Protein AF-A0A8B5XIN4-F1 (afdb_monomer_lite)

Radius of gyration: 17.88 Å; chains: 1; bounding box: 42×52×41 Å

Foldseek 3Di:
DDDDPPPDPDPPLPQQLLLCVLVVLCVVVVHDLVRLCVQLVHDSVVNVCSNRSNDDDDPVSLQSSCVVSVHHSVVSVVSRVVLVVLLVLVVVLVVVDPDDPVCSVVLNVDRSVSSVVVSVVSVVVVD

Structure (mmCIF, N/CA/C/O backbone):
data_AF-A0A8B5XIN4-F1
#
_entry.id   AF-A0A8B5XIN4-F1
#
loop_
_atom_site.group_PDB
_atom_site.id
_atom_site.type_symbol
_atom_site.label_atom_id
_atom_site.label_alt_id
_atom_site.label_comp_id
_atom_site.label_asym_id
_atom_site.label_entity_id
_atom_site.label_seq_id
_atom_site.pdbx_PDB_ins_code
_atom_site.Cartn_x
_atom_site.Cartn_y
_atom_site.Cartn_z
_atom_site.occupancy
_atom_site.B_iso_or_equiv
_atom_site.auth_seq_id
_atom_site.auth_comp_id
_atom_site.auth_asym_id
_atom_site.auth_atom_id
_atom_site.pdbx_PDB_model_num
ATOM 1 N N . MET A 1 1 ? 25.934 36.006 -6.107 1.00 45.44 1 MET A N 1
ATOM 2 C CA . MET A 1 1 ? 24.508 35.811 -6.444 1.00 45.44 1 MET A CA 1
ATOM 3 C C . MET A 1 1 ? 24.401 35.165 -7.816 1.00 45.44 1 MET A C 1
ATOM 5 O O . MET A 1 1 ? 24.493 35.881 -8.795 1.00 45.44 1 MET A O 1
ATOM 9 N N . VAL A 1 2 ? 24.208 33.847 -7.884 1.00 37.09 2 VAL A N 1
ATOM 10 C CA . VAL A 1 2 ? 23.454 33.184 -8.962 1.00 37.09 2 VAL A CA 1
ATOM 11 C C . VAL A 1 2 ? 22.809 31.966 -8.305 1.00 37.09 2 VAL A C 1
ATOM 13 O O . VAL A 1 2 ? 23.477 30.979 -8.019 1.00 37.09 2 VAL A O 1
ATOM 16 N N . GLY A 1 3 ? 21.529 32.091 -7.958 1.00 33.44 3 GLY A N 1
ATOM 17 C CA . GLY A 1 3 ? 20.724 30.980 -7.469 1.00 33.44 3 GLY A CA 1
ATOM 18 C C . GLY A 1 3 ? 20.340 30.102 -8.649 1.00 33.44 3 GLY A C 1
ATOM 19 O O . GLY A 1 3 ? 19.432 30.443 -9.407 1.00 33.44 3 GLY A O 1
ATOM 20 N N . THR A 1 4 ? 21.032 28.981 -8.818 1.00 37.41 4 THR A N 1
ATOM 21 C CA . THR A 1 4 ? 20.554 27.904 -9.676 1.00 37.41 4 THR A CA 1
ATOM 22 C C . THR A 1 4 ? 19.316 27.318 -9.006 1.00 37.41 4 THR A C 1
ATOM 24 O O . THR A 1 4 ? 19.356 26.800 -7.891 1.00 37.41 4 THR A O 1
ATOM 27 N N . ARG A 1 5 ? 18.163 27.490 -9.660 1.00 34.62 5 ARG A N 1
ATOM 28 C CA . ARG A 1 5 ? 16.897 26.894 -9.241 1.00 34.62 5 ARG A CA 1
ATOM 29 C C . ARG A 1 5 ? 17.083 25.382 -9.227 1.00 34.62 5 ARG A C 1
ATOM 31 O O . ARG A 1 5 ? 17.077 24.752 -10.279 1.00 34.62 5 ARG A O 1
ATOM 38 N N . SER A 1 6 ? 17.260 24.837 -8.026 1.00 32.84 6 SER A N 1
ATOM 39 C CA . SER A 1 6 ? 17.120 23.418 -7.738 1.00 32.84 6 SER A CA 1
ATOM 40 C C . SER A 1 6 ? 15.778 22.984 -8.318 1.00 32.84 6 SER A C 1
ATOM 42 O O . SER A 1 6 ? 14.722 23.435 -7.860 1.00 32.84 6 SER A O 1
ATOM 44 N N . ALA A 1 7 ? 15.822 22.219 -9.411 1.00 38.12 7 ALA A N 1
ATOM 45 C CA . ALA A 1 7 ? 14.653 21.555 -9.952 1.00 38.12 7 ALA A CA 1
ATOM 46 C C . ALA A 1 7 ? 14.047 20.784 -8.784 1.00 38.12 7 ALA A C 1
ATOM 48 O O . ALA A 1 7 ? 14.698 19.902 -8.226 1.00 38.12 7 ALA A O 1
ATOM 49 N N . LYS A 1 8 ? 12.864 21.220 -8.339 1.00 33.62 8 LYS A N 1
ATOM 50 C CA . LYS A 1 8 ? 12.161 20.643 -7.200 1.00 33.62 8 LYS A CA 1
ATOM 51 C C . LYS A 1 8 ? 12.097 19.137 -7.413 1.00 33.62 8 LYS A C 1
ATOM 53 O O . LYS A 1 8 ? 11.330 18.664 -8.245 1.00 33.62 8 LYS A O 1
ATOM 58 N N . GLN A 1 9 ? 12.910 18.416 -6.651 1.00 37.78 9 GLN A N 1
ATOM 59 C CA . GLN A 1 9 ? 12.669 17.027 -6.321 1.00 37.78 9 GLN A CA 1
ATOM 60 C C . GLN A 1 9 ? 11.256 17.015 -5.733 1.00 37.78 9 GLN A C 1
ATOM 62 O O . GLN A 1 9 ? 11.026 17.550 -4.646 1.00 37.78 9 GLN A O 1
ATOM 67 N N . GLY A 1 10 ? 10.278 16.556 -6.517 1.00 31.50 10 GLY A N 1
ATOM 68 C CA . GLY A 1 10 ? 8.952 16.280 -5.985 1.00 31.50 10 GLY A CA 1
ATOM 69 C C . GLY A 1 10 ? 9.133 15.274 -4.851 1.00 31.50 10 GLY A C 1
ATOM 70 O O . GLY A 1 10 ? 9.966 14.375 -4.997 1.00 31.50 10 GLY A O 1
ATOM 71 N N . PRO A 1 11 ? 8.447 15.445 -3.709 1.00 36.75 11 PRO A N 1
ATOM 72 C CA . PRO A 1 11 ? 8.593 14.515 -2.606 1.00 36.75 11 PRO A CA 1
ATOM 73 C C . PRO A 1 11 ? 8.284 13.132 -3.152 1.00 36.75 11 PRO A C 1
ATOM 75 O O . PRO A 1 11 ? 7.326 12.979 -3.906 1.00 36.75 11 PRO A O 1
ATOM 78 N N . THR A 1 12 ? 9.125 12.169 -2.799 1.00 38.59 12 THR A N 1
ATOM 79 C CA . THR A 1 12 ? 8.891 10.741 -2.926 1.00 38.59 12 THR A CA 1
ATOM 80 C C . THR A 1 12 ? 7.396 10.465 -2.777 1.00 38.59 12 THR A C 1
ATOM 82 O O . THR A 1 12 ? 6.878 10.394 -1.661 1.00 38.59 12 THR A O 1
ATOM 85 N N . GLU A 1 13 ? 6.669 10.325 -3.888 1.00 45.97 13 GLU A N 1
ATOM 86 C CA . GLU A 1 13 ? 5.446 9.543 -3.873 1.00 45.97 13 GLU A CA 1
ATOM 87 C C . GLU A 1 13 ? 5.960 8.130 -3.658 1.00 45.97 13 GLU A C 1
ATOM 89 O O . GLU A 1 13 ? 6.193 7.376 -4.599 1.00 45.97 13 GLU A O 1
ATOM 94 N N . VAL A 1 14 ? 6.247 7.799 -2.395 1.00 48.91 14 VAL A N 1
ATOM 95 C CA . VAL A 1 14 ? 6.294 6.420 -1.952 1.00 48.91 14 VAL A CA 1
ATOM 96 C C . VAL A 1 14 ? 4.945 5.903 -2.414 1.00 48.91 14 VAL A C 1
ATOM 98 O O . VAL A 1 14 ? 3.920 6.267 -1.841 1.00 48.91 14 VAL A O 1
ATOM 101 N N . ARG A 1 15 ? 4.906 5.173 -3.528 1.00 53.66 15 ARG A N 1
ATOM 102 C CA . ARG A 1 15 ? 3.710 4.456 -3.952 1.00 53.66 15 ARG A CA 1
ATOM 103 C C . ARG A 1 15 ? 3.565 3.361 -2.924 1.00 53.66 15 ARG A C 1
ATOM 105 O O . ARG A 1 15 ? 4.134 2.286 -3.076 1.00 53.66 15 ARG A O 1
ATOM 112 N N . GLN A 1 16 ? 2.936 3.717 -1.811 1.00 63.34 16 GLN A N 1
ATOM 113 C CA . GLN A 1 16 ? 2.963 2.901 -0.613 1.00 63.34 16 GLN A CA 1
ATOM 114 C C . GLN A 1 16 ? 2.285 1.595 -0.950 1.00 63.34 16 GLN A C 1
ATOM 116 O O . GLN A 1 16 ? 1.093 1.590 -1.272 1.00 63.34 16 GLN A O 1
ATOM 121 N N . ARG A 1 17 ? 3.040 0.499 -0.907 1.00 76.50 17 ARG A N 1
ATOM 122 C CA . ARG A 1 17 ? 2.504 -0.814 -1.274 1.00 76.50 17 ARG A CA 1
ATOM 123 C C . ARG A 1 17 ? 1.609 -1.365 -0.166 1.00 76.50 17 ARG A C 1
ATOM 125 O O . ARG A 1 17 ? 0.694 -2.137 -0.436 1.00 76.50 17 ARG A O 1
ATOM 132 N N . ILE A 1 18 ? 1.774 -0.829 1.043 1.00 88.81 18 ILE A N 1
ATOM 133 C CA . ILE A 1 18 ? 0.913 -1.064 2.205 1.00 88.81 18 ILE A CA 1
ATOM 134 C C . ILE A 1 18 ? -0.549 -0.660 1.939 1.00 88.81 18 ILE A C 1
ATOM 136 O O . ILE A 1 18 ? -1.462 -1.380 2.334 1.00 88.81 18 ILE A O 1
ATOM 140 N N . GLY A 1 19 ? -0.805 0.456 1.246 1.00 91.44 19 GLY A N 1
ATOM 141 C CA . GLY A 1 19 ? -2.167 0.942 0.980 1.00 91.44 19 GLY A CA 1
ATOM 142 C C . GLY A 1 19 ? -3.036 -0.057 0.199 1.00 91.44 19 GLY A C 1
ATOM 143 O O . GLY A 1 19 ? -4.092 -0.468 0.689 1.00 91.44 19 GLY A O 1
ATOM 144 N N . PRO A 1 20 ? -2.593 -0.500 -0.990 1.00 89.38 20 PRO A N 1
ATOM 145 C CA . PRO A 1 20 ? -3.249 -1.567 -1.740 1.00 89.38 20 PRO A CA 1
ATOM 146 C C . PRO A 1 20 ? -3.415 -2.868 -0.946 1.00 89.38 20 PRO A C 1
ATOM 148 O O . PRO A 1 20 ? -4.449 -3.519 -1.078 1.00 89.38 20 PRO A O 1
ATOM 151 N N . ALA A 1 21 ? -2.455 -3.221 -0.085 1.00 92.06 21 ALA A N 1
ATOM 152 C CA . ALA A 1 21 ? -2.553 -4.411 0.761 1.00 92.06 21 ALA A CA 1
ATOM 153 C C . ALA A 1 21 ? -3.670 -4.297 1.812 1.00 92.06 21 ALA A C 1
ATOM 155 O O . ALA A 1 21 ? -4.467 -5.223 1.958 1.00 92.06 21 ALA A O 1
ATOM 156 N N . ILE A 1 22 ? -3.796 -3.137 2.474 1.00 95.56 22 ILE A N 1
ATOM 157 C CA . ILE A 1 22 ? -4.919 -2.829 3.379 1.00 95.56 22 ILE A CA 1
ATOM 158 C C . ILE A 1 22 ? -6.250 -2.985 2.638 1.00 95.56 22 ILE A C 1
ATOM 160 O O . 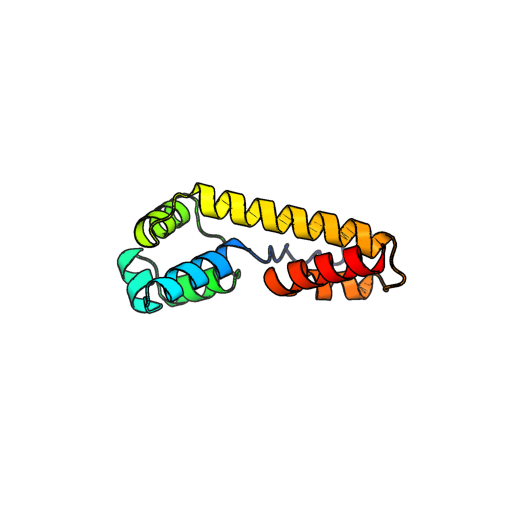ILE A 1 22 ? -7.164 -3.648 3.129 1.00 95.56 22 ILE A O 1
ATOM 164 N N . ARG A 1 23 ? -6.348 -2.415 1.430 1.00 95.50 23 ARG A N 1
ATOM 165 C CA . ARG A 1 23 ? -7.554 -2.518 0.600 1.00 95.50 23 ARG A CA 1
ATOM 166 C C . ARG A 1 23 ? -7.891 -3.967 0.260 1.00 95.50 23 ARG A C 1
ATOM 168 O O . ARG A 1 23 ? -9.059 -4.340 0.343 1.00 95.50 23 ARG A O 1
ATOM 175 N N . GLY A 1 24 ? -6.892 -4.753 -0.137 1.00 94.69 24 GLY A N 1
ATOM 176 C CA . GLY A 1 24 ? -7.058 -6.161 -0.485 1.00 94.69 24 GLY A CA 1
ATOM 177 C C . GLY A 1 24 ? -7.627 -6.965 0.680 1.00 94.69 24 GLY A C 1
ATOM 178 O O . GLY A 1 24 ? -8.671 -7.594 0.526 1.00 94.69 24 GLY A O 1
ATOM 179 N N . LEU A 1 25 ? -7.013 -6.855 1.861 1.00 96.94 25 LEU A N 1
ATOM 180 C CA . LEU A 1 25 ? -7.484 -7.523 3.079 1.00 96.94 25 LEU A CA 1
ATOM 181 C C . LEU A 1 25 ? -8.902 -7.078 3.461 1.00 96.94 25 LEU A C 1
ATOM 183 O O . LEU A 1 25 ? -9.763 -7.913 3.732 1.00 96.94 25 LEU A O 1
ATOM 187 N N . ARG A 1 26 ? -9.185 -5.768 3.411 1.00 98.06 26 ARG A N 1
ATOM 188 C CA . ARG A 1 26 ? -10.526 -5.238 3.696 1.00 98.06 26 ARG A CA 1
ATOM 189 C C . ARG A 1 26 ? -11.578 -5.852 2.770 1.00 98.06 26 ARG A C 1
ATOM 191 O O . ARG A 1 26 ? -12.640 -6.268 3.224 1.00 98.06 26 ARG A O 1
ATOM 198 N N . GLN A 1 27 ? -11.287 -5.900 1.470 1.00 97.81 27 GLN A N 1
ATOM 199 C CA . GLN A 1 27 ? -12.193 -6.460 0.468 1.00 97.81 27 GLN A CA 1
ATOM 200 C C . GLN A 1 27 ? -12.362 -7.976 0.621 1.00 97.81 27 GLN A C 1
ATOM 202 O O . GLN A 1 27 ? -13.479 -8.463 0.476 1.00 97.81 27 GLN A O 1
ATOM 207 N N . GLN A 1 28 ? -11.295 -8.708 0.954 1.00 97.31 28 GLN A N 1
ATOM 208 C CA . GLN A 1 28 ? -11.351 -10.148 1.232 1.00 97.31 28 GLN A CA 1
ATOM 209 C C . GLN A 1 28 ? -12.259 -10.475 2.423 1.00 97.31 28 GLN A C 1
ATOM 211 O O . GLN A 1 28 ? -12.941 -11.494 2.408 1.00 97.31 28 GLN A O 1
ATOM 216 N N . GLN A 1 29 ? -12.314 -9.589 3.419 1.00 97.38 29 GLN A N 1
ATOM 217 C CA . GLN A 1 29 ? -13.225 -9.714 4.557 1.00 97.38 29 GLN A CA 1
ATOM 218 C C . GLN A 1 29 ? -14.636 -9.159 4.296 1.00 97.38 29 GLN A C 1
ATOM 220 O O . GLN A 1 29 ? -15.483 -9.199 5.184 1.00 97.38 29 GLN A O 1
ATOM 225 N N . GLY A 1 30 ? -14.910 -8.615 3.105 1.00 97.81 30 GLY A N 1
ATOM 226 C CA . GLY A 1 30 ? -16.214 -8.034 2.769 1.00 97.81 30 GLY A CA 1
ATOM 227 C C . GLY A 1 30 ? -16.539 -6.723 3.496 1.00 97.81 30 GLY A C 1
ATOM 228 O O . GLY A 1 30 ? -17.689 -6.291 3.474 1.00 97.81 30 GLY A O 1
ATOM 229 N N . LEU A 1 31 ? -15.551 -6.072 4.116 1.00 98.25 31 LEU A N 1
ATOM 230 C CA . LEU A 1 31 ? -15.748 -4.840 4.880 1.00 98.25 31 LEU A CA 1
ATOM 231 C C . LEU A 1 31 ? -15.884 -3.624 3.957 1.00 98.25 31 LEU A C 1
ATOM 233 O O . LEU A 1 31 ? -15.097 -3.424 3.020 1.00 98.25 31 LEU A O 1
ATOM 237 N N . SER A 1 32 ? -16.838 -2.746 4.253 1.00 98.44 32 SER A N 1
ATOM 238 C CA . SER A 1 32 ? -16.926 -1.424 3.639 1.00 98.44 32 SER A CA 1
ATOM 239 C C . SER A 1 32 ? -15.805 -0.504 4.151 1.00 98.44 32 SER A C 1
ATOM 241 O O . SER A 1 32 ? -15.159 -0.771 5.167 1.00 98.44 32 SER A O 1
ATOM 243 N N . LEU A 1 33 ? -15.547 0.608 3.450 1.00 98.38 33 LEU A N 1
ATOM 244 C CA . LEU A 1 33 ? -14.626 1.631 3.968 1.00 98.38 33 LEU A CA 1
ATOM 245 C C . LEU A 1 33 ? -15.107 2.191 5.314 1.00 98.38 33 LEU A C 1
ATOM 247 O O . LEU A 1 33 ? -14.278 2.510 6.159 1.00 98.38 33 LEU A O 1
ATOM 251 N N . SER A 1 34 ? -16.421 2.322 5.506 1.00 98.56 34 SER A N 1
ATOM 252 C CA . SER A 1 34 ? -17.001 2.801 6.762 1.00 98.56 34 SER A CA 1
ATOM 253 C C . SER A 1 34 ? -16.757 1.810 7.894 1.00 98.56 34 SER A C 1
ATOM 255 O O . SER A 1 34 ? -16.316 2.230 8.958 1.00 98.56 34 SER A O 1
ATOM 257 N N . ASP A 1 35 ? -16.927 0.512 7.634 1.00 98.56 35 ASP A N 1
ATOM 258 C CA . ASP A 1 35 ? -16.790 -0.539 8.650 1.00 98.56 35 ASP A CA 1
ATOM 259 C C . ASP A 1 35 ? -15.357 -0.586 9.189 1.00 98.56 35 ASP A C 1
ATOM 261 O O . ASP A 1 35 ? -15.133 -0.585 10.398 1.00 98.56 35 ASP A O 1
ATOM 265 N N . LEU A 1 36 ? -14.363 -0.579 8.292 1.00 98.44 36 LEU A N 1
ATOM 266 C CA . LEU A 1 36 ? -12.962 -0.598 8.710 1.00 98.44 36 LEU A CA 1
ATOM 267 C C . LEU A 1 36 ? -12.561 0.716 9.393 1.00 98.44 36 LEU A C 1
ATOM 269 O O . LEU A 1 36 ? -11.807 0.698 10.366 1.00 98.44 36 LEU A O 1
ATOM 273 N N . ALA A 1 37 ? -13.050 1.856 8.899 1.00 98.38 37 ALA A N 1
ATOM 274 C CA . ALA A 1 37 ? -12.773 3.160 9.495 1.00 98.38 37 ALA A CA 1
ATOM 275 C C . ALA A 1 37 ? -13.310 3.251 10.934 1.00 98.38 37 ALA A C 1
ATOM 277 O O . ALA A 1 37 ? -12.588 3.708 11.821 1.00 98.38 37 ALA A O 1
ATOM 278 N N . GLU A 1 38 ? -14.524 2.751 11.175 1.00 98.19 38 GLU A N 1
ATOM 279 C CA . GLU A 1 38 ? -15.131 2.663 12.504 1.00 98.19 38 GLU A CA 1
ATOM 280 C C . GLU A 1 38 ? -14.314 1.757 13.433 1.00 98.19 38 GLU A C 1
ATOM 282 O O . GLU A 1 38 ? -13.862 2.207 14.487 1.00 98.19 38 GLU A O 1
ATOM 287 N N . GLN A 1 39 ? -14.017 0.526 13.005 1.00 97.88 39 GLN A N 1
ATOM 288 C CA . GLN A 1 39 ? -13.255 -0.442 13.807 1.00 97.88 39 GLN A CA 1
ATOM 289 C C . GLN A 1 39 ? -11.832 0.030 14.138 1.00 97.88 39 GLN A C 1
ATOM 291 O O . GLN A 1 39 ? -11.273 -0.317 15.1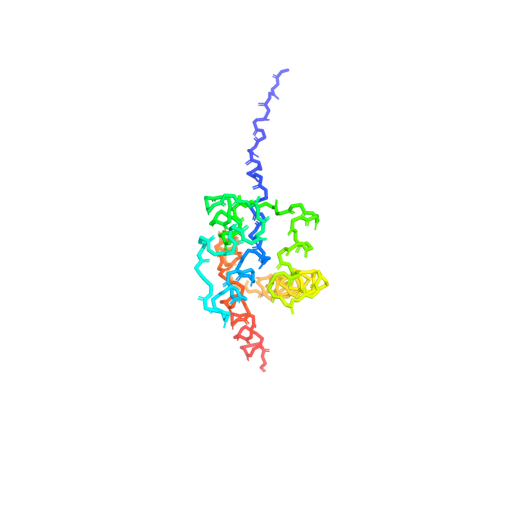78 1.00 97.88 39 GLN A O 1
ATOM 296 N N . THR A 1 40 ? -11.228 0.838 13.266 1.00 96.94 40 THR A N 1
ATOM 297 C CA . THR A 1 40 ? -9.869 1.362 13.467 1.00 96.94 40 THR A CA 1
ATOM 298 C C . THR A 1 40 ? -9.841 2.768 14.062 1.00 96.94 40 THR A C 1
ATOM 300 O O . THR A 1 40 ? -8.758 3.266 14.382 1.00 96.94 40 THR A O 1
ATOM 303 N N . GLY A 1 41 ? -10.996 3.407 14.266 1.00 97.00 41 GLY A N 1
ATOM 304 C CA . GLY A 1 41 ? -11.103 4.742 14.853 1.00 97.00 41 GLY A CA 1
ATOM 305 C C . GLY A 1 41 ? -10.459 5.844 14.005 1.00 97.00 41 GLY A C 1
ATOM 306 O O . GLY A 1 41 ? -9.868 6.775 14.555 1.00 97.00 41 GLY A O 1
ATOM 307 N N . ILE A 1 42 ? -10.520 5.728 12.676 1.00 97.44 42 ILE A N 1
ATOM 308 C CA . ILE A 1 42 ? -10.058 6.760 11.735 1.00 97.44 42 ILE A CA 1
ATOM 309 C C . ILE A 1 42 ? -11.203 7.234 10.843 1.00 97.44 42 ILE A C 1
ATOM 311 O O . ILE A 1 42 ? -12.251 6.608 10.761 1.00 97.44 42 ILE A O 1
ATOM 315 N N . SER A 1 43 ? -11.019 8.349 10.135 1.00 98.19 43 SER A N 1
ATOM 316 C CA . SER A 1 43 ? -12.033 8.801 9.181 1.00 98.19 43 SER A CA 1
ATOM 317 C C . SER A 1 43 ? -12.008 7.979 7.889 1.00 98.19 43 SER A C 1
ATOM 319 O O . SER A 1 43 ? -10.943 7.599 7.396 1.00 98.19 43 SER A O 1
ATOM 321 N N . VAL A 1 44 ? -13.178 7.803 7.268 1.00 98.19 44 VAL A N 1
ATOM 322 C CA . VAL A 1 44 ? -13.327 7.170 5.941 1.00 98.19 44 VAL A CA 1
ATOM 323 C C . VAL A 1 44 ? -12.452 7.853 4.885 1.00 98.19 44 VAL A C 1
ATOM 325 O O . VAL A 1 44 ? -11.827 7.193 4.056 1.00 98.19 44 VAL A O 1
ATOM 328 N N . SER A 1 45 ? -12.358 9.186 4.932 1.00 97.31 45 SER A N 1
ATOM 329 C CA . SER A 1 45 ? -11.496 9.960 4.030 1.00 97.31 45 SER A CA 1
ATOM 330 C C . SER A 1 45 ? -10.014 9.638 4.241 1.00 97.31 45 SER A C 1
ATOM 332 O O . SER A 1 45 ? -9.268 9.471 3.271 1.00 97.31 45 SER A O 1
ATOM 334 N N . TYR A 1 46 ? -9.577 9.489 5.497 1.00 95.81 46 TYR A N 1
ATOM 335 C CA . TYR A 1 46 ? -8.202 9.101 5.789 1.00 95.81 46 TYR A CA 1
ATOM 336 C C . TYR A 1 46 ? -7.912 7.670 5.332 1.00 95.81 46 TYR A C 1
ATOM 338 O O . TYR A 1 46 ? -6.936 7.473 4.608 1.00 95.81 46 TYR A O 1
ATOM 346 N N . LEU A 1 47 ? -8.798 6.714 5.631 1.00 97.12 47 LEU A N 1
ATOM 347 C CA . LEU A 1 47 ? -8.683 5.339 5.139 1.00 97.12 47 LEU A CA 1
ATOM 348 C C . LEU A 1 47 ? -8.638 5.279 3.604 1.00 97.12 47 LEU A C 1
ATOM 350 O O . LEU A 1 47 ? -7.790 4.598 3.039 1.00 97.12 47 LEU A O 1
ATOM 354 N N . SER A 1 48 ? -9.471 6.054 2.902 1.00 96.19 48 SER A N 1
ATOM 355 C CA . SER A 1 48 ? -9.443 6.090 1.433 1.00 96.19 48 SER A CA 1
ATOM 356 C C . SER A 1 48 ? -8.117 6.617 0.879 1.00 96.19 48 SER A C 1
ATOM 358 O O . SER A 1 48 ? -7.642 6.129 -0.148 1.00 96.19 48 SER A O 1
ATOM 360 N N . ARG A 1 49 ? -7.504 7.616 1.530 1.00 93.06 49 ARG A N 1
ATOM 361 C CA . ARG A 1 49 ? -6.169 8.097 1.141 1.00 93.06 49 ARG A CA 1
ATOM 362 C C . ARG A 1 49 ? -5.091 7.058 1.439 1.00 93.06 49 ARG A C 1
ATOM 364 O O . ARG A 1 49 ? -4.235 6.861 0.580 1.00 93.06 49 ARG A O 1
ATOM 371 N N . LEU A 1 50 ? -5.168 6.384 2.588 1.00 93.06 50 LEU A N 1
ATOM 372 C CA . LEU A 1 50 ? -4.275 5.280 2.957 1.00 93.06 50 LEU A CA 1
ATOM 373 C C . LEU A 1 50 ? -4.322 4.161 1.912 1.00 93.06 50 LEU A C 1
ATOM 375 O O . LEU A 1 50 ? -3.291 3.819 1.346 1.00 93.06 50 LEU A O 1
ATOM 379 N N . GLU A 1 51 ? -5.512 3.671 1.560 1.00 93.81 51 GLU A N 1
ATOM 380 C CA . GLU A 1 51 ? -5.684 2.590 0.574 1.00 93.81 51 GLU A CA 1
ATOM 381 C C . GLU A 1 51 ? -5.185 2.944 -0.832 1.00 93.81 51 GLU A C 1
ATOM 383 O O . GLU A 1 51 ? -4.839 2.066 -1.620 1.00 93.81 51 GLU A O 1
ATOM 388 N N . LYS A 1 52 ? -5.137 4.239 -1.160 1.00 88.69 52 LYS A N 1
ATOM 389 C CA . LYS A 1 52 ? -4.596 4.756 -2.427 1.00 88.69 52 LYS A CA 1
ATOM 390 C C . LYS A 1 52 ? -3.096 5.062 -2.354 1.00 88.69 52 LYS A C 1
ATOM 392 O O . LYS A 1 52 ? -2.565 5.641 -3.297 1.00 88.69 52 LYS A O 1
ATOM 397 N N . GLY A 1 53 ? -2.439 4.756 -1.234 1.00 85.69 53 GLY A N 1
ATOM 398 C CA . GLY A 1 53 ? -1.026 5.054 -0.997 1.00 85.69 53 GLY A CA 1
ATOM 399 C C . GLY A 1 53 ? -0.712 6.550 -0.900 1.00 85.69 53 GLY A C 1
ATOM 400 O O . GLY A 1 53 ? 0.430 6.953 -1.080 1.00 85.69 53 GLY A O 1
ATOM 401 N N . ARG A 1 54 ? -1.716 7.395 -0.631 1.00 85.75 54 ARG A N 1
ATOM 402 C CA . ARG A 1 54 ? -1.576 8.862 -0.554 1.00 85.75 54 ARG A CA 1
ATOM 403 C C . ARG A 1 54 ? -1.266 9.370 0.855 1.00 85.75 54 ARG A C 1
ATOM 405 O O . ARG A 1 54 ? -1.264 10.577 1.094 1.00 85.75 54 ARG A O 1
ATOM 412 N N . SER A 1 55 ? -1.110 8.486 1.832 1.00 85.81 55 SER A N 1
ATOM 413 C CA . SER A 1 55 ? -0.813 8.843 3.222 1.00 85.81 55 SER A CA 1
ATOM 414 C C . SER A 1 55 ? -0.106 7.683 3.897 1.00 85.81 55 SER A C 1
ATOM 416 O O . SER A 1 55 ? -0.495 6.556 3.641 1.00 85.81 55 SER A O 1
ATOM 418 N N . VAL A 1 56 ? 0.904 7.955 4.732 1.00 83.88 56 VAL A N 1
ATOM 419 C CA . VAL A 1 56 ? 1.639 6.926 5.490 1.00 83.88 56 VAL A CA 1
ATOM 420 C C . VAL A 1 56 ? 0.918 6.671 6.817 1.00 83.88 56 VAL A C 1
ATOM 422 O O . VAL A 1 56 ? 0.741 7.629 7.575 1.00 83.88 56 VAL A O 1
ATOM 425 N N . PRO A 1 57 ? 0.498 5.433 7.135 1.00 88.88 57 PRO A N 1
ATOM 426 C CA . PRO A 1 57 ? -0.017 5.127 8.464 1.00 88.88 57 PRO A CA 1
ATOM 427 C C . PRO A 1 57 ? 1.110 5.210 9.499 1.00 88.88 57 PRO A C 1
ATOM 429 O O . PRO A 1 57 ? 2.241 4.806 9.238 1.00 88.88 57 PRO A O 1
ATOM 432 N N . SER A 1 58 ? 0.807 5.688 10.708 1.00 91.62 58 SER A N 1
ATOM 433 C CA . SER A 1 58 ? 1.735 5.519 11.829 1.00 91.62 58 SER A CA 1
ATOM 434 C C . SER A 1 58 ? 1.871 4.036 12.180 1.00 91.62 58 SER A C 1
ATOM 436 O O . SER A 1 58 ? 0.961 3.250 11.917 1.00 91.62 58 SER A O 1
ATOM 438 N N . PHE A 1 59 ? 2.964 3.661 12.847 1.00 91.81 59 PHE A N 1
ATOM 439 C CA . PHE A 1 59 ? 3.158 2.295 13.348 1.00 91.81 59 PHE A CA 1
ATOM 440 C C . PHE A 1 59 ? 1.957 1.806 14.174 1.00 91.81 59 PHE A C 1
ATOM 442 O O . PHE A 1 59 ? 1.437 0.716 13.953 1.00 91.81 59 PHE A O 1
ATOM 449 N N . THR A 1 60 ? 1.453 2.651 15.077 1.00 94.12 60 THR A N 1
ATOM 450 C CA . THR A 1 60 ? 0.284 2.343 15.913 1.00 94.12 60 THR A CA 1
ATOM 451 C C . THR A 1 60 ? -0.976 2.103 15.084 1.00 94.12 60 THR A C 1
ATOM 453 O O . THR A 1 60 ? -1.740 1.186 15.383 1.00 94.12 60 THR A O 1
ATOM 456 N N . LEU A 1 61 ? -1.206 2.906 14.039 1.00 94.81 61 LEU A N 1
ATOM 457 C CA . LEU A 1 61 ? -2.347 2.705 13.149 1.00 94.81 61 LEU A CA 1
ATOM 458 C C . LEU A 1 61 ? -2.188 1.427 12.323 1.00 94.81 61 LEU A C 1
ATOM 460 O O . LEU A 1 61 ? -3.152 0.685 12.175 1.00 94.81 61 LEU A O 1
ATOM 464 N N . LEU A 1 62 ? -0.985 1.154 11.819 1.00 93.50 62 LEU A N 1
ATOM 465 C CA . LEU A 1 62 ? -0.699 -0.042 11.035 1.00 93.50 62 LEU A CA 1
ATOM 466 C C . LEU A 1 62 ? -0.887 -1.322 11.861 1.00 93.50 62 LEU A C 1
ATOM 468 O O . LEU A 1 62 ? -1.495 -2.272 11.381 1.00 93.50 62 LEU A O 1
ATOM 472 N N . SER A 1 63 ? -0.452 -1.316 13.123 1.00 94.94 63 SER A N 1
ATOM 473 C CA . SER A 1 63 ? -0.690 -2.411 14.071 1.00 94.94 63 SER A CA 1
ATOM 474 C C . SER A 1 63 ? -2.186 -2.633 14.323 1.00 94.94 63 SER A C 1
ATOM 476 O O . SER A 1 63 ? -2.662 -3.766 14.264 1.00 94.94 63 SER A O 1
ATOM 478 N N . ARG A 1 64 ? -2.959 -1.555 14.521 1.00 96.25 64 ARG A N 1
ATOM 479 C CA . ARG A 1 64 ? -4.420 -1.638 14.693 1.00 96.25 64 ARG A CA 1
ATOM 480 C C . ARG A 1 64 ? -5.122 -2.165 13.440 1.00 96.25 64 ARG A C 1
ATOM 482 O O . ARG A 1 64 ? -6.007 -3.005 13.553 1.00 96.25 64 ARG A O 1
ATOM 489 N N . LEU A 1 65 ? -4.721 -1.680 12.263 1.00 96.88 65 LEU A N 1
ATOM 490 C CA . LEU A 1 65 ? -5.212 -2.169 10.974 1.00 96.88 65 LEU A CA 1
ATOM 491 C C . LEU A 1 65 ? -4.923 -3.660 10.818 1.00 96.88 65 LEU A C 1
ATOM 493 O O . LEU A 1 65 ? -5.831 -4.397 10.465 1.00 96.88 65 LEU A O 1
ATOM 497 N N . GLY A 1 66 ? -3.703 -4.105 11.129 1.00 96.62 66 GLY A N 1
ATOM 498 C CA . GLY A 1 66 ? -3.341 -5.522 11.100 1.00 96.62 66 GLY A CA 1
ATOM 499 C C . GLY A 1 66 ? -4.246 -6.362 11.992 1.00 96.62 66 GLY A C 1
ATOM 500 O O . GLY A 1 66 ? -4.840 -7.326 11.519 1.00 96.62 66 GLY A O 1
ATOM 501 N N . HIS A 1 67 ? -4.449 -5.935 13.240 1.00 96.94 67 HIS A N 1
ATOM 502 C CA . HIS A 1 67 ? -5.313 -6.646 14.180 1.00 96.94 67 HIS A CA 1
ATOM 503 C C . HIS A 1 67 ? -6.753 -6.808 13.665 1.00 96.94 67 HIS A C 1
ATOM 505 O O . HIS A 1 67 ? -7.278 -7.918 13.671 1.00 96.94 67 HIS A O 1
ATOM 511 N N . VAL A 1 68 ? -7.368 -5.728 13.166 1.00 97.44 68 VAL A N 1
ATOM 512 C CA . VAL A 1 68 ? -8.724 -5.774 12.584 1.00 97.44 68 VAL A CA 1
ATOM 513 C C . VAL A 1 68 ? -8.759 -6.632 11.314 1.00 97.44 68 VAL A C 1
ATOM 515 O O . VAL A 1 68 ? -9.703 -7.382 11.089 1.00 97.44 68 VAL A O 1
ATOM 518 N N . LEU A 1 69 ? -7.709 -6.560 10.496 1.00 97.69 69 LEU A N 1
ATOM 519 C CA . LEU A 1 69 ? -7.597 -7.288 9.233 1.00 97.69 69 LEU A CA 1
ATOM 520 C C . LEU A 1 69 ? -7.049 -8.719 9.389 1.00 97.69 69 LEU A C 1
ATOM 522 O O . LEU A 1 69 ? -6.842 -9.403 8.387 1.00 97.69 69 LEU A O 1
ATOM 526 N N . GLY A 1 70 ? -6.850 -9.194 10.621 1.00 97.12 70 GLY A N 1
ATOM 527 C CA . GLY A 1 70 ? -6.418 -10.562 10.910 1.00 97.12 70 GLY A CA 1
ATOM 528 C C . GLY A 1 70 ? -4.982 -10.890 10.485 1.00 97.12 70 GLY A C 1
ATOM 529 O O . GLY A 1 70 ? -4.679 -12.058 10.252 1.00 97.12 70 GLY A O 1
ATOM 530 N N . VAL A 1 71 ? -4.102 -9.890 10.375 1.00 97.25 71 VAL A N 1
ATOM 531 C CA . VAL A 1 71 ? -2.682 -10.065 10.023 1.00 97.25 71 VAL A CA 1
ATOM 532 C C . VAL A 1 71 ? -1.763 -9.414 11.057 1.00 97.25 71 VAL A C 1
ATOM 534 O O . VAL A 1 71 ? -2.113 -8.415 11.684 1.00 97.25 71 VAL A O 1
ATOM 537 N N . ASP A 1 72 ? -0.558 -9.957 11.227 1.00 94.69 72 ASP A N 1
ATOM 538 C CA . ASP A 1 72 ? 0.474 -9.296 12.028 1.00 94.69 72 ASP A CA 1
ATOM 539 C C . ASP A 1 72 ? 1.067 -8.088 11.284 1.00 94.69 72 ASP A C 1
ATOM 541 O O . ASP A 1 72 ? 1.057 -8.031 10.053 1.00 94.69 72 ASP 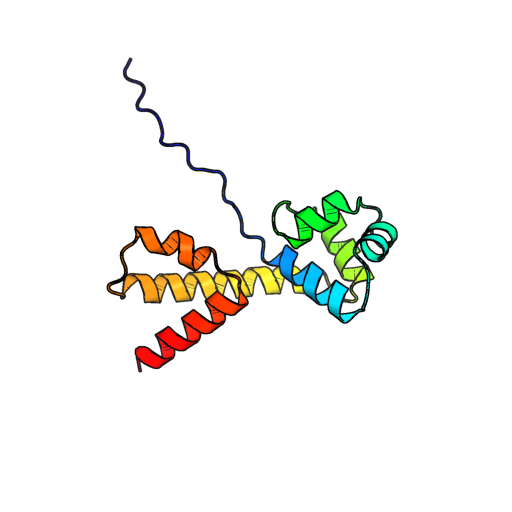A O 1
ATOM 545 N N . ILE A 1 73 ? 1.635 -7.128 12.017 1.00 90.38 73 ILE A N 1
ATOM 546 C CA . ILE A 1 73 ? 2.311 -5.977 11.407 1.00 90.38 73 ILE A CA 1
ATOM 547 C C . ILE A 1 73 ? 3.448 -6.387 10.456 1.00 90.38 73 ILE A C 1
ATOM 549 O O . ILE A 1 73 ? 3.674 -5.707 9.451 1.00 90.38 73 ILE A O 1
ATOM 553 N N . GLY A 1 74 ? 4.110 -7.517 10.722 1.00 91.56 74 GLY A N 1
ATOM 554 C CA . GLY A 1 74 ? 5.133 -8.106 9.864 1.00 91.56 74 GLY A CA 1
ATOM 555 C C . GLY A 1 74 ? 4.643 -8.401 8.446 1.00 91.56 74 GLY A C 1
ATOM 556 O O . GLY A 1 74 ? 5.428 -8.296 7.509 1.00 91.56 74 GLY A O 1
ATOM 557 N N . TYR A 1 75 ? 3.342 -8.646 8.250 1.00 93.38 75 TYR A N 1
ATOM 558 C CA . TYR A 1 75 ? 2.752 -8.805 6.917 1.00 93.38 75 TYR A CA 1
ATOM 559 C C . TY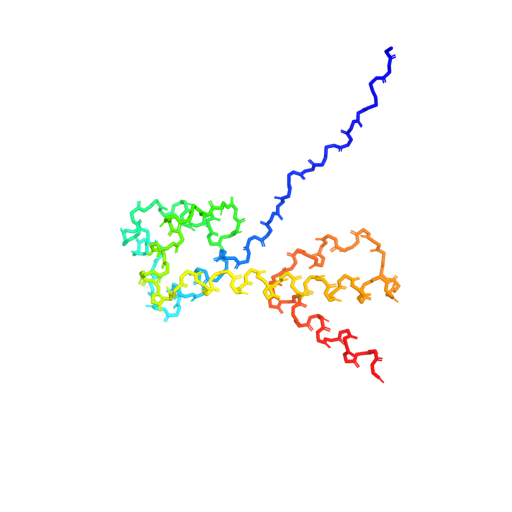R A 1 75 ? 2.952 -7.557 6.046 1.00 93.38 75 TYR A C 1
ATOM 561 O O . TYR A 1 75 ? 3.324 -7.650 4.875 1.00 93.38 75 TYR A O 1
ATOM 569 N N . PHE A 1 76 ? 2.728 -6.366 6.610 1.00 91.12 76 PHE A N 1
ATOM 570 C CA . PHE A 1 76 ? 2.881 -5.114 5.867 1.00 91.12 76 PHE A CA 1
ATOM 571 C C . PHE A 1 76 ? 4.348 -4.776 5.610 1.00 91.12 76 PHE A C 1
ATOM 573 O O . PHE A 1 76 ? 4.663 -4.244 4.548 1.00 91.12 76 PHE A O 1
ATOM 580 N N . VAL A 1 77 ? 5.233 -5.111 6.555 1.00 89.44 77 VAL A N 1
ATOM 581 C CA . VAL A 1 77 ? 6.687 -4.974 6.379 1.00 89.44 77 VAL A CA 1
ATOM 582 C C . VAL A 1 77 ? 7.150 -5.856 5.225 1.00 89.44 77 VAL A C 1
ATOM 584 O O . VAL A 1 77 ? 7.734 -5.348 4.273 1.00 89.44 77 VAL A O 1
ATOM 587 N N . GLN A 1 78 ? 6.782 -7.137 5.246 1.00 90.69 78 GLN A N 1
ATOM 588 C CA . GLN A 1 78 ? 7.113 -8.080 4.183 1.00 90.69 78 GLN A CA 1
ATOM 589 C C . GLN A 1 78 ? 6.531 -7.647 2.832 1.00 90.69 78 GLN A C 1
ATOM 591 O O . GLN A 1 78 ? 7.205 -7.740 1.813 1.00 90.69 78 GLN A O 1
ATOM 596 N N . THR A 1 79 ? 5.302 -7.123 2.811 1.00 89.69 79 THR A N 1
ATOM 597 C CA . THR A 1 79 ? 4.686 -6.589 1.584 1.00 89.69 79 THR A CA 1
ATOM 598 C C . THR A 1 79 ? 5.505 -5.440 0.988 1.00 89.69 79 THR A C 1
ATOM 600 O O . THR A 1 79 ? 5.661 -5.347 -0.231 1.00 89.69 79 THR A O 1
ATOM 603 N N . GLU A 1 80 ? 6.015 -4.545 1.834 1.00 87.94 80 GLU A N 1
ATOM 604 C CA . GLU A 1 80 ? 6.836 -3.420 1.392 1.00 87.94 80 GLU A CA 1
ATOM 605 C C . GLU A 1 80 ? 8.223 -3.885 0.924 1.00 87.94 80 GLU A C 1
ATOM 607 O O . GLU A 1 80 ? 8.690 -3.435 -0.122 1.00 87.94 80 GLU A O 1
ATOM 612 N N . GLU A 1 81 ? 8.847 -4.830 1.633 1.00 89.88 81 GLU A N 1
ATOM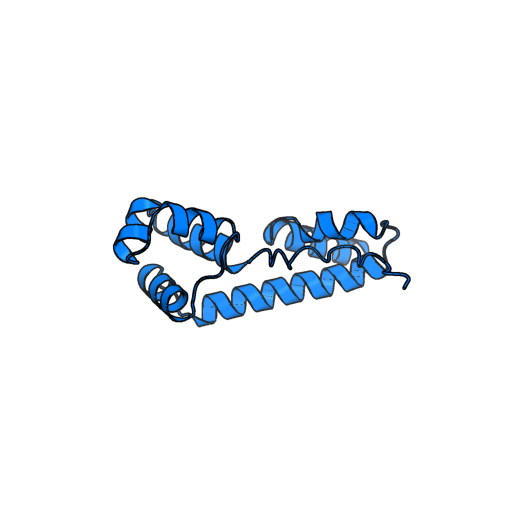 613 C CA . GLU A 1 81 ? 10.123 -5.446 1.244 1.00 89.88 81 GLU A CA 1
ATOM 614 C C . GLU A 1 81 ? 10.022 -6.178 -0.096 1.00 89.88 81 GLU A C 1
ATOM 616 O O . GLU A 1 81 ? 10.834 -5.958 -0.994 1.00 89.88 81 GLU A O 1
ATOM 621 N N . GLU A 1 82 ? 8.995 -7.006 -0.273 1.00 89.44 82 GLU A N 1
ATOM 622 C CA . GLU A 1 82 ? 8.798 -7.790 -1.490 1.00 89.44 82 GLU A CA 1
ATOM 623 C C . GLU A 1 82 ? 8.579 -6.876 -2.699 1.00 89.44 82 GLU A C 1
ATOM 625 O O . GLU A 1 82 ? 9.141 -7.077 -3.776 1.00 89.44 82 GLU A O 1
ATOM 630 N N . ALA A 1 83 ? 7.816 -5.803 -2.514 1.00 88.38 83 ALA A N 1
ATOM 631 C CA . ALA A 1 83 ? 7.648 -4.813 -3.555 1.00 88.38 83 ALA A CA 1
ATOM 632 C C . ALA A 1 83 ? 8.936 -4.027 -3.848 1.00 88.38 83 ALA A C 1
ATOM 634 O O . ALA A 1 83 ? 9.135 -3.595 -4.986 1.00 88.38 83 ALA A O 1
ATOM 635 N N . GLN A 1 84 ? 9.809 -3.847 -2.850 1.00 90.06 84 GLN A N 1
ATOM 636 C CA . GLN A 1 84 ? 11.094 -3.172 -3.016 1.00 90.06 84 GLN A CA 1
ATOM 637 C C . GLN A 1 84 ? 12.057 -4.044 -3.802 1.00 90.06 84 GLN A C 1
ATOM 639 O O . GLN A 1 84 ? 12.773 -3.537 -4.668 1.00 90.06 84 GLN A O 1
ATOM 644 N N . GLN A 1 85 ? 12.017 -5.348 -3.547 1.00 93.00 85 GLN A N 1
ATOM 645 C CA . GLN A 1 85 ? 12.760 -6.323 -4.322 1.00 93.00 85 GLN A CA 1
ATOM 646 C C . GLN A 1 85 ? 12.310 -6.313 -5.785 1.00 93.00 85 GLN A C 1
ATOM 648 O O . GLN A 1 85 ? 13.149 -6.186 -6.669 1.00 93.00 85 GLN A O 1
ATOM 653 N N . VAL A 1 86 ? 10.996 -6.322 -6.047 1.00 92.75 86 VAL A N 1
ATOM 654 C CA . VAL A 1 86 ? 10.454 -6.238 -7.418 1.00 92.75 86 VAL A CA 1
ATOM 655 C C . VAL A 1 86 ? 10.949 -4.990 -8.148 1.00 92.75 86 VAL A C 1
ATOM 657 O O . VAL A 1 86 ? 11.332 -5.079 -9.311 1.00 92.75 86 VAL A O 1
ATOM 660 N N . ASP A 1 87 ? 10.961 -3.831 -7.485 1.00 93.12 87 ASP A N 1
ATOM 661 C CA . ASP A 1 87 ? 11.465 -2.599 -8.103 1.00 93.12 87 ASP A CA 1
ATOM 662 C C . ASP A 1 87 ? 12.967 -2.632 -8.355 1.00 93.12 87 ASP A C 1
ATOM 664 O O . ASP A 1 87 ? 13.421 -2.144 -9.388 1.00 93.12 87 ASP A O 1
ATOM 668 N N . THR A 1 88 ? 13.724 -3.241 -7.447 1.00 93.81 88 THR A N 1
ATOM 669 C CA . THR A 1 88 ? 15.168 -3.424 -7.608 1.00 93.81 88 THR A CA 1
ATOM 670 C C . THR A 1 88 ? 15.461 -4.322 -8.810 1.00 93.81 88 THR A C 1
ATOM 672 O O . THR A 1 88 ? 16.249 -3.954 -9.680 1.00 93.81 88 THR A O 1
ATOM 675 N N . ASP A 1 89 ? 14.770 -5.456 -8.921 1.00 95.50 89 ASP A N 1
ATOM 676 C CA . ASP A 1 89 ? 14.953 -6.401 -10.024 1.00 95.50 89 ASP A CA 1
ATOM 677 C C . ASP A 1 89 ? 14.516 -5.795 -11.366 1.00 95.50 89 ASP A C 1
ATOM 679 O O . ASP A 1 89 ? 15.205 -5.940 -12.379 1.00 95.50 89 ASP A O 1
ATOM 683 N N . LEU A 1 90 ? 13.393 -5.063 -11.381 1.00 94.44 90 LEU A N 1
ATOM 684 C CA . LEU A 1 90 ? 12.955 -4.316 -12.560 1.00 94.44 90 LEU A CA 1
ATOM 685 C C . LEU A 1 90 ? 13.979 -3.266 -12.970 1.00 94.44 90 LEU A C 1
ATOM 687 O O . LEU A 1 90 ? 14.252 -3.132 -14.158 1.00 94.44 90 LEU A O 1
ATOM 691 N N . GLN A 1 91 ? 14.553 -2.531 -12.017 1.00 94.25 91 GLN A N 1
ATOM 692 C CA . GLN A 1 91 ? 15.572 -1.534 -12.320 1.00 94.25 91 GLN A CA 1
ATOM 693 C C . GLN A 1 91 ? 16.770 -2.169 -13.035 1.00 94.25 91 GLN A C 1
ATOM 695 O O . GLN A 1 91 ? 17.187 -1.657 -14.072 1.00 94.25 91 GLN A O 1
ATOM 700 N N . VAL A 1 92 ? 17.265 -3.310 -12.545 1.00 94.44 92 VAL A N 1
ATOM 701 C CA . VAL A 1 92 ? 18.384 -4.042 -13.166 1.00 94.44 92 VAL A CA 1
ATOM 702 C C . VAL A 1 92 ? 18.067 -4.442 -14.613 1.00 94.44 92 VAL A C 1
ATOM 704 O O . VAL A 1 92 ? 18.905 -4.284 -15.500 1.00 94.44 92 VAL A O 1
ATOM 707 N N . LEU A 1 93 ? 16.851 -4.926 -14.883 1.00 94.19 93 LEU A N 1
ATOM 708 C CA . LEU A 1 93 ? 16.439 -5.313 -16.239 1.00 94.19 93 LEU A CA 1
ATOM 709 C C . LEU A 1 93 ? 16.177 -4.110 -17.152 1.00 94.19 93 LEU A C 1
ATOM 711 O O . LEU A 1 93 ? 16.431 -4.168 -18.353 1.00 94.19 93 LEU A O 1
ATOM 715 N N . LEU A 1 94 ? 15.665 -3.005 -16.609 1.00 93.12 94 LEU A N 1
ATOM 716 C CA . LEU A 1 94 ? 15.468 -1.773 -17.370 1.00 93.12 94 LEU A CA 1
ATOM 717 C C . LEU A 1 94 ? 16.805 -1.135 -17.753 1.00 93.12 94 LEU A C 1
ATOM 719 O O . LEU A 1 94 ? 16.915 -0.592 -18.853 1.00 93.12 94 LEU A O 1
ATOM 723 N N . GLU A 1 95 ? 17.820 -1.237 -16.894 1.00 93.12 95 GLU A N 1
ATOM 724 C CA . GLU A 1 95 ? 19.179 -0.761 -17.166 1.00 93.12 95 GLU A CA 1
ATOM 725 C C . GLU A 1 95 ? 19.841 -1.479 -18.349 1.00 93.12 95 GLU A C 1
ATOM 727 O O . GLU A 1 95 ? 20.598 -0.850 -19.089 1.00 93.12 95 GLU A O 1
ATOM 732 N N . SER A 1 96 ? 19.527 -2.759 -18.569 1.00 90.94 96 SER A N 1
ATOM 733 C CA . SER A 1 96 ? 19.987 -3.524 -19.736 1.00 90.94 96 SER A CA 1
ATOM 734 C C . SER A 1 96 ? 19.049 -3.433 -20.948 1.00 90.94 96 SER A C 1
ATOM 736 O O . SER A 1 96 ? 19.374 -3.943 -22.021 1.00 90.94 96 SER A O 1
ATOM 738 N N . SER A 1 97 ? 17.900 -2.764 -20.810 1.00 90.50 97 SER A N 1
ATOM 739 C CA . SER A 1 97 ? 16.916 -2.596 -21.882 1.00 90.50 97 SER A CA 1
ATOM 740 C C . SER A 1 97 ? 17.211 -1.384 -22.778 1.00 90.50 97 SER A C 1
ATOM 742 O O . SER A 1 97 ? 17.888 -0.434 -22.389 1.00 90.50 97 SER A O 1
ATOM 744 N N . SER A 1 98 ? 16.619 -1.357 -23.977 1.00 93.19 98 SER A N 1
ATOM 745 C CA . SER A 1 98 ? 16.653 -0.188 -24.871 1.00 93.19 98 SER A CA 1
ATOM 746 C C . SER A 1 98 ? 15.602 0.880 -24.530 1.00 93.19 98 SER A C 1
ATOM 748 O O . SER A 1 98 ? 15.397 1.810 -25.314 1.00 93.19 98 SER A O 1
ATOM 750 N N . LEU A 1 99 ? 14.883 0.746 -23.408 1.00 90.31 99 LEU A N 1
ATOM 751 C CA . LEU A 1 99 ? 13.815 1.673 -23.044 1.00 90.31 99 LEU A CA 1
ATOM 752 C C . LEU A 1 99 ? 14.388 3.023 -22.584 1.00 90.31 99 LEU A C 1
ATOM 754 O O . LEU A 1 99 ? 15.253 3.065 -21.704 1.00 90.31 99 LEU A O 1
ATOM 758 N N . PRO A 1 100 ? 13.874 4.154 -23.101 1.00 94.75 100 PRO A N 1
ATOM 759 C CA . PRO A 1 100 ? 14.297 5.469 -22.641 1.00 94.75 100 PRO A CA 1
ATOM 760 C C . PRO A 1 100 ? 14.040 5.683 -21.141 1.00 94.75 100 PRO A C 1
ATOM 762 O O . PRO A 1 100 ? 12.943 5.425 -20.645 1.00 94.75 100 PRO A O 1
ATOM 765 N N . LYS A 1 101 ? 15.014 6.267 -20.427 1.00 91.56 101 LYS A N 1
ATOM 766 C CA . LYS A 1 101 ? 14.934 6.511 -18.969 1.00 91.56 101 LYS A CA 1
ATOM 767 C C . LYS A 1 101 ? 13.732 7.345 -18.522 1.00 91.56 101 LYS A C 1
ATOM 769 O O . LYS A 1 101 ? 13.295 7.224 -17.384 1.00 91.56 101 LYS A O 1
ATOM 774 N N . HIS A 1 102 ? 13.189 8.189 -19.398 1.00 92.81 102 HIS A N 1
ATOM 775 C CA . HIS A 1 102 ? 12.021 9.009 -19.073 1.00 92.81 102 HIS A CA 1
ATOM 776 C C . HIS A 1 102 ? 10.731 8.189 -18.914 1.00 92.81 102 HIS A C 1
ATOM 778 O O . HIS A 1 102 ? 9.796 8.682 -18.295 1.00 92.81 102 HIS A O 1
ATOM 784 N N . VAL A 1 103 ? 10.690 6.950 -19.423 1.00 93.88 103 VAL A N 1
ATOM 785 C CA . VAL A 1 103 ? 9.547 6.030 -19.275 1.00 93.88 103 VAL A CA 1
ATOM 786 C C . VAL A 1 103 ? 9.592 5.297 -17.929 1.00 93.88 103 VAL A C 1
ATOM 788 O O . VAL A 1 103 ? 8.565 4.857 -17.417 1.00 93.88 103 VAL A O 1
ATOM 791 N N . TRP A 1 104 ? 10.767 5.182 -17.301 1.00 92.25 104 TRP A N 1
ATOM 792 C CA . TRP A 1 104 ? 10.933 4.402 -16.070 1.00 92.25 104 TRP A CA 1
ATOM 793 C C . TRP A 1 104 ? 10.016 4.872 -14.927 1.00 92.25 104 TRP A C 1
ATOM 795 O O . TRP A 1 104 ? 9.385 4.017 -14.306 1.00 92.25 104 TRP A O 1
ATOM 805 N N . PRO A 1 105 ? 9.837 6.186 -14.664 1.00 89.88 105 PRO A N 1
ATOM 806 C CA . PRO A 1 105 ? 8.895 6.652 -13.644 1.00 89.88 105 PRO A CA 1
ATOM 807 C C . PRO A 1 105 ? 7.443 6.209 -13.876 1.00 89.88 105 PRO A C 1
ATOM 809 O O . PRO A 1 105 ? 6.695 6.057 -12.906 1.00 89.88 105 PRO A O 1
ATOM 812 N N . GLU A 1 106 ? 7.039 5.999 -15.133 1.00 90.12 106 GLU A N 1
ATOM 813 C CA . GLU A 1 106 ? 5.711 5.483 -15.482 1.00 90.12 106 GLU A CA 1
ATOM 814 C C . GLU A 1 106 ? 5.594 3.996 -15.138 1.00 90.12 106 GLU A C 1
ATOM 816 O O . GLU A 1 106 ? 4.605 3.589 -14.531 1.00 90.12 106 GLU A O 1
ATOM 821 N N . ILE A 1 107 ? 6.637 3.206 -15.422 1.00 91.06 107 ILE A N 1
ATOM 822 C CA . ILE A 1 107 ? 6.717 1.775 -15.083 1.00 91.06 107 ILE A CA 1
ATOM 823 C C . ILE A 1 107 ? 6.696 1.568 -13.570 1.00 91.06 107 ILE A C 1
ATOM 825 O O . ILE A 1 107 ? 5.856 0.827 -13.053 1.00 91.06 107 ILE A O 1
ATOM 829 N N . PHE A 1 108 ? 7.556 2.289 -12.843 1.00 89.25 108 PHE A N 1
ATOM 830 C CA . PHE A 1 108 ? 7.550 2.306 -11.377 1.00 89.25 108 PHE A CA 1
ATOM 831 C C . PHE A 1 108 ? 6.247 2.865 -10.808 1.00 89.25 108 PHE A C 1
ATOM 833 O O . PHE A 1 108 ? 5.987 2.767 -9.609 1.00 89.25 108 PHE A O 1
ATOM 840 N N . GLY A 1 109 ? 5.409 3.427 -11.680 1.00 83.56 109 GLY A N 1
ATOM 841 C CA . GLY A 1 109 ? 4.080 3.876 -11.360 1.00 83.56 109 GLY A CA 1
ATOM 842 C C . GLY A 1 109 ? 2.914 2.966 -11.514 1.00 83.56 109 GLY A C 1
ATOM 843 O O . GLY A 1 109 ? 1.830 3.288 -11.017 1.00 83.56 109 GLY A O 1
ATOM 844 N N . LEU A 1 110 ? 3.153 1.818 -12.107 1.00 87.00 110 LEU A N 1
ATOM 845 C CA . LEU A 1 110 ? 2.151 0.794 -12.209 1.00 87.00 110 LEU A CA 1
ATOM 846 C C . LEU A 1 110 ? 1.900 0.155 -10.837 1.00 87.00 110 LEU A C 1
ATOM 848 O O . LEU A 1 110 ? 2.697 0.255 -9.891 1.00 87.00 110 LEU A O 1
ATOM 852 N N . SER A 1 111 ? 0.755 -0.520 -10.735 1.00 83.81 111 SER A N 1
ATOM 853 C CA . SER A 1 111 ? 0.436 -1.333 -9.562 1.00 83.81 111 SER A CA 1
ATOM 854 C C . SER A 1 111 ? 1.536 -2.370 -9.313 1.00 83.81 111 SER A C 1
ATOM 856 O O . SER A 1 111 ? 2.236 -2.774 -10.246 1.00 83.81 111 SER A O 1
ATOM 858 N N . ILE A 1 112 ? 1.691 -2.808 -8.061 1.00 85.31 112 ILE A N 1
ATOM 859 C CA . ILE A 1 112 ? 2.688 -3.834 -7.738 1.00 85.31 112 ILE A CA 1
ATOM 860 C C . ILE A 1 112 ? 2.457 -5.120 -8.543 1.00 85.31 112 ILE A C 1
ATOM 862 O O . ILE A 1 112 ? 3.417 -5.703 -9.033 1.00 85.31 112 ILE A O 1
ATOM 866 N N . ASP A 1 113 ? 1.202 -5.506 -8.777 1.00 86.62 113 ASP A N 1
ATOM 867 C CA . ASP A 1 113 ? 0.864 -6.692 -9.570 1.00 86.62 113 ASP A CA 1
ATOM 868 C C . ASP A 1 113 ? 1.305 -6.544 -11.028 1.00 86.62 113 ASP A C 1
ATOM 870 O O . ASP A 1 113 ? 1.891 -7.457 -11.610 1.00 86.62 113 ASP A O 1
ATOM 874 N N . THR A 1 114 ? 1.091 -5.364 -11.616 1.00 91.62 114 THR A N 1
ATOM 875 C CA . THR A 1 114 ? 1.538 -5.067 -12.983 1.00 91.62 114 THR A CA 1
ATOM 876 C C . THR A 1 114 ? 3.062 -5.061 -13.080 1.00 91.62 114 THR A C 1
ATOM 878 O O . THR A 1 114 ? 3.613 -5.596 -14.038 1.00 91.62 114 THR A O 1
ATOM 881 N N . ARG A 1 115 ? 3.753 -4.499 -12.081 1.00 93.19 115 ARG A N 1
ATOM 882 C CA . ARG A 1 115 ? 5.220 -4.518 -12.010 1.00 93.19 115 ARG A CA 1
ATOM 883 C C . ARG A 1 115 ? 5.763 -5.940 -11.869 1.00 93.19 115 ARG A C 1
ATOM 885 O O . ARG A 1 115 ? 6.663 -6.308 -12.614 1.00 93.19 115 ARG A O 1
ATOM 892 N N . LYS A 1 116 ? 5.165 -6.771 -11.008 1.00 92.75 116 LYS A N 1
ATOM 893 C CA . LYS A 1 116 ? 5.489 -8.205 -10.883 1.00 92.75 116 LYS A CA 1
ATOM 894 C C . LYS A 1 116 ? 5.292 -8.952 -12.207 1.00 92.75 116 LYS A C 1
ATOM 896 O O . LYS A 1 116 ? 6.153 -9.731 -12.609 1.00 92.75 116 LYS A O 1
ATOM 901 N N . ALA A 1 117 ? 4.184 -8.698 -12.906 1.00 95.00 117 ALA A N 1
ATOM 902 C CA . ALA A 1 117 ? 3.915 -9.304 -14.210 1.00 95.00 117 ALA A CA 1
ATOM 903 C C . ALA A 1 117 ? 4.941 -8.873 -15.271 1.00 95.00 117 ALA A C 1
ATOM 905 O O . ALA A 1 117 ? 5.430 -9.713 -16.025 1.00 95.00 117 ALA A O 1
ATOM 906 N N . LEU A 1 118 ? 5.302 -7.586 -15.298 1.00 94.94 118 LEU A N 1
ATOM 907 C CA . LEU A 1 118 ? 6.330 -7.059 -16.194 1.00 94.94 118 LEU A CA 1
ATOM 908 C C . LEU A 1 118 ? 7.708 -7.659 -15.894 1.00 94.94 118 LEU A C 1
ATOM 910 O O . LEU A 1 118 ? 8.398 -8.067 -16.823 1.00 94.94 118 LEU A O 1
ATOM 914 N N . LEU A 1 119 ? 8.085 -7.756 -14.616 1.00 95.44 119 LEU A N 1
ATOM 915 C CA . LEU A 1 119 ? 9.340 -8.371 -14.183 1.00 95.44 119 LEU A CA 1
ATOM 916 C C . LEU A 1 119 ? 9.452 -9.796 -14.719 1.00 95.44 119 LEU A C 1
ATOM 918 O O . LEU A 1 119 ? 10.430 -10.131 -15.382 1.00 95.44 119 LEU A O 1
ATOM 922 N N . LYS A 1 120 ? 8.408 -10.603 -14.499 1.00 96.12 120 LYS A N 1
ATOM 923 C CA . LYS A 1 120 ? 8.337 -11.971 -15.012 1.00 96.12 120 LYS A CA 1
ATOM 924 C C . LYS A 1 120 ? 8.476 -12.009 -16.537 1.00 96.12 120 LYS A C 1
ATOM 926 O O . LYS A 1 120 ? 9.279 -12.775 -17.054 1.00 96.12 120 LYS A O 1
ATOM 931 N N . PHE A 1 121 ? 7.738 -11.155 -17.248 1.00 95.50 121 PHE A N 1
ATOM 932 C CA . PHE A 1 121 ? 7.810 -11.069 -18.708 1.00 95.50 121 PHE A CA 1
ATOM 933 C C . PHE A 1 121 ? 9.229 -10.747 -19.207 1.00 95.50 121 PHE A C 1
ATOM 935 O O . PHE A 1 121 ? 9.721 -11.400 -20.123 1.00 95.50 121 PHE A O 1
ATOM 942 N N . MET A 1 122 ? 9.907 -9.773 -18.594 1.00 93.62 122 MET A N 1
ATOM 943 C CA . MET A 1 122 ? 11.269 -9.388 -18.977 1.00 93.62 122 MET A CA 1
ATOM 944 C C . MET A 1 122 ? 12.297 -10.484 -18.658 1.00 93.62 122 MET A C 1
ATOM 946 O O . MET A 1 122 ? 13.197 -10.727 -19.461 1.00 93.62 122 MET A O 1
ATOM 950 N N . GLN A 1 123 ? 12.153 -11.173 -17.522 1.00 93.12 123 GLN A N 1
ATOM 951 C CA . GLN A 1 123 ? 12.990 -12.325 -17.170 1.00 93.12 123 GLN A CA 1
ATOM 952 C C . GLN A 1 123 ? 12.824 -13.474 -18.169 1.00 93.12 123 GLN A C 1
ATOM 954 O O . GLN A 1 123 ? 13.820 -14.062 -18.584 1.00 93.12 123 GLN A O 1
ATOM 959 N N . ASP A 1 124 ? 11.587 -13.768 -18.578 1.00 92.94 124 ASP A N 1
ATOM 960 C CA . ASP A 1 124 ? 11.291 -14.816 -19.557 1.00 92.94 124 ASP A CA 1
ATOM 961 C C . ASP A 1 124 ? 11.817 -14.452 -20.958 1.00 92.94 124 ASP A C 1
ATOM 963 O O . ASP A 1 124 ? 12.300 -15.327 -21.666 1.00 92.94 124 ASP A O 1
ATOM 967 N N . ALA A 1 125 ? 11.791 -13.170 -21.340 1.00 86.88 125 ALA A N 1
ATOM 968 C CA . ALA A 1 125 ? 12.317 -12.690 -22.623 1.00 86.88 125 ALA A CA 1
ATOM 969 C C . ALA A 1 125 ? 13.858 -12.645 -22.703 1.00 86.88 125 ALA A C 1
ATOM 971 O O . ALA A 1 125 ? 14.408 -12.505 -23.793 1.00 86.88 125 ALA A O 1
ATOM 972 N N . THR A 1 126 ? 14.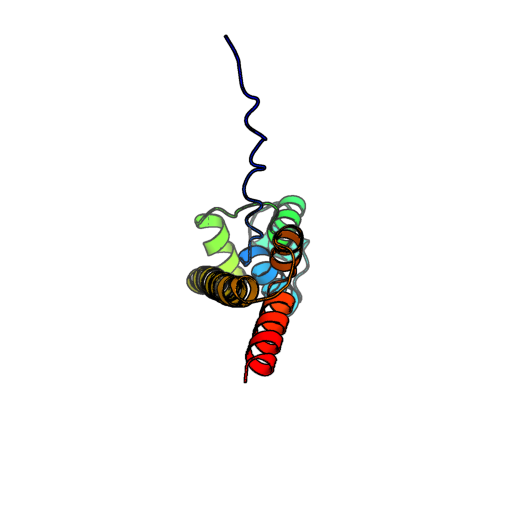547 -12.724 -21.559 1.00 77.12 126 THR A N 1
ATOM 973 C CA . THR A 1 126 ? 16.021 -12.708 -21.469 1.00 77.12 126 THR A CA 1
ATOM 974 C C . THR A 1 126 ? 16.615 -14.127 -21.402 1.00 77.12 126 THR A C 1
ATOM 976 O O . THR A 1 126 ? 17.835 -14.283 -21.374 1.00 77.12 126 THR A O 1
ATOM 979 N N . ARG A 1 127 ? 15.768 -15.164 -21.359 1.00 72.38 127 ARG A N 1
ATOM 980 C CA . ARG A 1 127 ? 16.162 -16.579 -21.439 1.00 72.38 127 ARG A CA 1
ATOM 981 C C . ARG A 1 127 ? 16.201 -17.055 -22.885 1.00 72.38 127 ARG A C 1
ATOM 983 O O . ARG A 1 127 ? 17.103 -17.869 -23.179 1.00 72.38 127 ARG A O 1
#

Sequence (127 aa):
MVGTRSAKQGPTEVRQRIGPAIRGLRQQQGLSLSDLAEQTGISVSYLSRLEKGRSVPSFTLLSRLGHVLGVDIGYFVQTEEEAQQVDTDLQVLLESSSLPKHVWPEIFGLSIDTRKALLKFMQDATR

Secondary structure (DSSP, 8-state):
----------------THHHHHHHHHHHTT--HHHHHHHHTS-HHHHHHHHTTSSPPPHHHHHHHHHHTT--HHHHHHHHHHHHHHHHHHHHHHHTSS--GGGHHHHTTS-HHHHHHHHHHHHHHT-

pLDDT: mean 86.21, std 18.15, range [31.5, 98.56]